Protein AF-A0A1Q6DSV1-F1 (afdb_monomer_lite)

InterPro domains:
  IPR055979 Protein of unknown function DUF7557 [PF24434] (7-40)

Foldseek 3Di:
DDDPPDDDDDPVVVVVLVVVDDVPDDSVRSVVVVVVVVVVVVVVVVVVVCVVVVDDDDDDDD

Structure (mmCIF, N/CA/C/O backbone):
data_AF-A0A1Q6DSV1-F1
#
_entry.id   AF-A0A1Q6DSV1-F1
#
loop_
_atom_site.group_PDB
_atom_site.id
_atom_site.type_symbol
_atom_site.label_atom_id
_atom_site.label_alt_id
_atom_site.label_comp_id
_atom_site.label_asym_id
_atom_site.label_entity_id
_atom_site.label_seq_id
_atom_site.pdbx_PDB_ins_code
_atom_site.Cartn_x
_atom_site.Cartn_y
_atom_site.Cartn_z
_atom_site.occupancy
_atom_site.B_iso_or_equiv
_atom_site.auth_seq_id
_atom_site.auth_comp_id
_atom_site.auth_asym_id
_atom_site.auth_atom_id
_atom_site.pdbx_PDB_model_num
ATOM 1 N N . 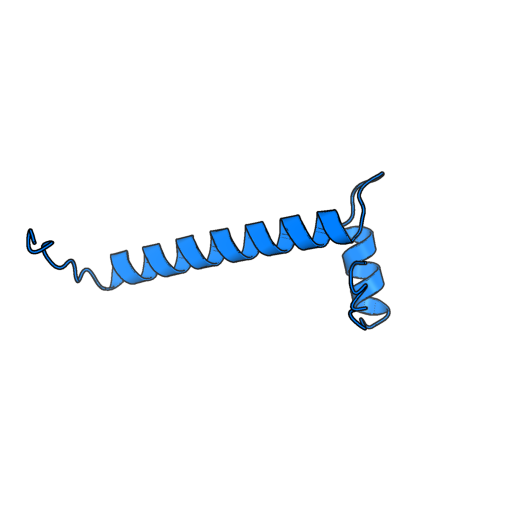MET A 1 1 ? -13.741 15.384 -20.406 1.00 38.06 1 MET A N 1
ATOM 2 C CA . MET A 1 1 ? -12.365 15.261 -20.938 1.00 38.06 1 MET A CA 1
ATOM 3 C C . MET A 1 1 ? -11.415 15.271 -19.751 1.00 38.06 1 MET A C 1
ATOM 5 O O . MET A 1 1 ? -11.266 16.307 -19.119 1.00 38.06 1 MET A O 1
ATOM 9 N N . GLY A 1 2 ? -10.911 14.099 -19.351 1.00 51.41 2 GLY A N 1
ATOM 10 C CA . GLY A 1 2 ? -10.110 13.944 -18.133 1.00 51.41 2 GLY A CA 1
ATOM 11 C C . GLY A 1 2 ? -8.731 14.582 -18.281 1.00 51.41 2 GLY A C 1
ATOM 12 O O . GLY A 1 2 ? -8.041 14.356 -19.274 1.00 51.41 2 GLY A O 1
ATOM 13 N N . LEU A 1 3 ? -8.335 15.397 -17.306 1.00 53.75 3 LEU A N 1
ATOM 14 C CA . LEU A 1 3 ? -6.989 15.954 -17.229 1.00 53.75 3 LEU A CA 1
ATOM 15 C C . LEU A 1 3 ? -6.020 14.812 -16.905 1.00 53.75 3 LEU A C 1
ATOM 17 O O . LEU A 1 3 ? -5.920 14.400 -15.752 1.00 53.75 3 LEU A O 1
ATOM 21 N N . ASN A 1 4 ? -5.301 14.313 -17.913 1.00 63.84 4 ASN A N 1
ATOM 22 C CA . ASN A 1 4 ? -4.175 13.392 -17.736 1.00 63.84 4 ASN A CA 1
ATOM 23 C C . ASN A 1 4 ? -3.002 14.136 -17.077 1.00 63.84 4 ASN A C 1
ATOM 25 O O . ASN A 1 4 ? -2.014 14.477 -17.734 1.00 63.84 4 ASN A O 1
ATOM 29 N N . LYS A 1 5 ? -3.131 14.454 -15.783 1.00 71.81 5 LYS A N 1
ATOM 30 C CA . LYS A 1 5 ? -2.049 15.038 -14.987 1.00 71.81 5 LYS A CA 1
ATOM 31 C C . LYS A 1 5 ? -0.920 14.009 -14.925 1.00 71.81 5 LYS A C 1
ATOM 33 O O . LYS A 1 5 ? -1.055 12.973 -14.284 1.00 71.81 5 LYS A O 1
ATOM 38 N N . ARG A 1 6 ? 0.179 14.281 -15.631 1.00 78.12 6 ARG A N 1
ATOM 39 C CA . ARG A 1 6 ? 1.373 13.432 -15.604 1.00 78.12 6 ARG A CA 1
ATOM 40 C C . ARG A 1 6 ? 2.112 13.669 -14.296 1.00 78.12 6 ARG A C 1
ATOM 42 O O . ARG A 1 6 ? 2.390 14.815 -13.951 1.00 78.12 6 ARG A O 1
ATOM 49 N N . ILE A 1 7 ? 2.435 12.594 -13.593 1.00 77.81 7 ILE A N 1
ATOM 50 C CA . ILE A 1 7 ? 3.304 12.643 -12.420 1.00 77.81 7 ILE A CA 1
ATOM 51 C C . ILE A 1 7 ? 4.730 12.419 -12.935 1.00 77.81 7 ILE A C 1
ATOM 53 O O . ILE A 1 7 ? 5.014 11.323 -13.421 1.00 77.81 7 ILE A O 1
ATOM 57 N N . PRO A 1 8 ? 5.621 13.427 -12.908 1.00 81.94 8 PRO A N 1
ATOM 58 C CA . PRO A 1 8 ? 7.016 13.201 -13.250 1.00 81.94 8 PRO A CA 1
ATOM 59 C C . PRO A 1 8 ? 7.646 12.315 -12.173 1.00 81.94 8 PRO A C 1
ATOM 61 O O . PRO A 1 8 ? 7.554 12.608 -10.981 1.00 81.94 8 PRO A O 1
ATOM 64 N N . VAL A 1 9 ? 8.286 11.230 -12.594 1.00 83.81 9 VAL A N 1
ATOM 65 C CA . VAL A 1 9 ? 9.052 10.345 -11.713 1.00 83.81 9 VAL A CA 1
ATOM 66 C C . VAL A 1 9 ? 10.461 10.183 -12.270 1.00 83.81 9 VAL A C 1
ATOM 68 O O . VAL A 1 9 ? 10.665 10.293 -13.479 1.00 83.81 9 VAL A O 1
ATOM 71 N N . SER A 1 10 ? 11.440 9.948 -11.396 1.00 89.00 10 SER A N 1
ATOM 72 C CA . SER A 1 10 ? 12.797 9.606 -11.825 1.00 89.00 10 SER A CA 1
ATOM 73 C C . SER A 1 10 ? 12.824 8.228 -12.492 1.00 89.00 10 SER A C 1
ATOM 75 O O . SER A 1 10 ? 11.966 7.383 -12.230 1.00 89.00 10 SER A O 1
ATOM 77 N N . GLU A 1 11 ? 13.829 7.981 -13.334 1.00 84.94 11 GLU A N 1
ATOM 78 C CA . GLU A 1 11 ? 13.998 6.690 -14.018 1.00 84.94 11 GLU A CA 1
ATOM 79 C C . GLU A 1 11 ? 14.112 5.517 -13.036 1.00 84.94 11 GLU A C 1
ATOM 81 O O . GLU A 1 11 ? 13.585 4.436 -13.288 1.00 84.94 11 GLU A O 1
ATOM 86 N N . GLU A 1 12 ? 14.763 5.734 -11.894 1.00 87.94 12 GLU A N 1
ATOM 87 C CA . GLU A 1 12 ? 14.883 4.739 -10.827 1.00 87.94 12 GLU A CA 1
ATOM 88 C C . GLU A 1 12 ? 13.506 4.354 -10.273 1.00 87.94 12 GLU A C 1
ATOM 90 O O . GLU A 1 12 ? 13.144 3.179 -10.280 1.00 87.94 12 GLU A O 1
ATOM 95 N N . ARG A 1 13 ? 12.682 5.347 -9.909 1.00 85.38 13 ARG A N 1
ATOM 96 C CA . ARG A 1 13 ? 11.311 5.120 -9.425 1.00 85.38 13 ARG A CA 1
ATOM 97 C C . ARG A 1 13 ? 10.414 4.507 -10.491 1.00 85.38 13 ARG A C 1
ATOM 99 O O . ARG A 1 13 ? 9.539 3.712 -10.165 1.00 85.38 13 ARG A O 1
ATOM 106 N N . TRP A 1 14 ? 10.630 4.847 -11.761 1.00 84.94 14 TRP A N 1
ATOM 107 C CA . TRP A 1 14 ? 9.918 4.219 -12.871 1.00 84.94 14 TRP A CA 1
ATOM 108 C C . TRP A 1 14 ? 10.232 2.723 -12.971 1.00 84.94 14 TRP A C 1
ATOM 110 O O . TRP A 1 14 ? 9.316 1.920 -13.145 1.00 84.94 14 TRP A O 1
ATOM 120 N N . LYS A 1 15 ? 11.505 2.333 -12.811 1.00 86.38 15 LYS A N 1
ATOM 121 C CA . LYS A 1 15 ? 11.916 0.920 -12.776 1.00 86.38 15 LYS A CA 1
ATOM 122 C C . LYS A 1 15 ? 11.310 0.191 -11.581 1.00 86.38 15 LYS A C 1
ATOM 124 O O . LYS A 1 15 ? 10.766 -0.890 -11.766 1.00 86.38 15 LYS A O 1
ATOM 129 N N . GLU A 1 16 ? 11.339 0.790 -10.392 1.00 88.06 16 GLU A N 1
ATOM 130 C CA . GLU A 1 16 ? 10.704 0.213 -9.198 1.00 88.06 16 GLU A CA 1
ATOM 131 C C . GLU A 1 16 ? 9.199 -0.008 -9.406 1.00 88.06 16 GLU A C 1
ATOM 133 O O . GLU A 1 16 ? 8.702 -1.112 -9.194 1.00 88.06 16 GLU A O 1
ATOM 138 N N . LEU A 1 17 ? 8.479 1.006 -9.902 1.00 86.00 17 LEU A N 1
ATOM 139 C CA . LEU A 1 17 ? 7.049 0.894 -10.206 1.00 86.00 17 LEU A CA 1
ATOM 140 C C . LEU A 1 17 ? 6.775 -0.153 -11.293 1.00 86.00 17 LEU A C 1
ATOM 142 O O . LEU A 1 17 ? 5.794 -0.881 -11.207 1.00 86.00 17 LEU A O 1
ATOM 146 N N . SER A 1 18 ? 7.639 -0.251 -12.306 1.00 83.44 18 SER A N 1
ATOM 147 C CA . SER A 1 18 ? 7.513 -1.261 -13.360 1.00 83.44 18 SER A CA 1
ATOM 148 C C . SER A 1 18 ? 7.734 -2.683 -12.847 1.00 83.44 18 SER A C 1
ATOM 150 O O . SER A 1 18 ? 7.119 -3.599 -13.380 1.00 83.44 18 SER A O 1
ATOM 152 N N . SER A 1 19 ? 8.600 -2.877 -11.850 1.00 85.75 19 SER A N 1
ATOM 153 C CA . SER A 1 19 ? 8.831 -4.182 -11.217 1.00 85.75 19 SER A CA 1
ATOM 154 C C . SER A 1 19 ? 7.691 -4.596 -10.288 1.00 85.75 19 SER A C 1
ATOM 156 O O . SER A 1 19 ? 7.445 -5.785 -10.120 1.00 85.75 19 SER A O 1
ATOM 158 N N . LEU A 1 20 ? 6.998 -3.626 -9.682 1.00 85.75 20 LEU A N 1
ATOM 159 C CA . LEU A 1 20 ? 5.826 -3.868 -8.831 1.00 85.75 20 LEU A CA 1
ATOM 160 C C . LEU A 1 20 ? 4.551 -4.167 -9.629 1.00 85.75 20 LEU A C 1
ATOM 162 O O . LEU A 1 20 ? 3.579 -4.666 -9.074 1.00 85.75 20 LEU A O 1
ATOM 166 N N . LYS A 1 21 ? 4.544 -3.825 -10.914 1.00 85.75 21 LYS A N 1
ATOM 167 C CA . LYS A 1 21 ? 3.388 -3.936 -11.793 1.00 85.75 21 LYS A CA 1
ATOM 168 C C . LYS A 1 21 ? 3.163 -5.382 -12.248 1.00 85.75 21 LYS A C 1
ATOM 170 O O . LYS A 1 21 ? 4.068 -6.016 -12.790 1.00 85.75 21 LYS A O 1
ATOM 175 N N . GLU A 1 22 ? 1.923 -5.856 -12.168 1.00 82.88 22 GLU A N 1
ATOM 176 C CA . GLU A 1 22 ? 1.541 -7.169 -12.699 1.00 82.88 22 GLU A CA 1
ATOM 177 C C . GLU A 1 22 ? 1.383 -7.175 -14.241 1.00 82.88 22 GLU A C 1
ATOM 179 O O . GLU A 1 22 ? 1.106 -6.135 -14.874 1.00 82.88 22 GLU A O 1
ATOM 184 N N . PRO A 1 23 ? 1.563 -8.339 -14.900 1.00 82.38 23 PRO A N 1
ATOM 185 C CA . PRO A 1 23 ? 1.306 -8.475 -16.331 1.00 82.38 23 PRO A CA 1
ATOM 186 C C . PRO A 1 23 ? -0.157 -8.133 -16.657 1.00 82.38 23 PRO A C 1
ATOM 188 O O . PRO A 1 23 ? -1.084 -8.681 -16.077 1.00 82.38 23 PRO A O 1
ATOM 191 N N . GLY A 1 24 ? -0.365 -7.206 -17.597 1.00 81.12 24 GLY A N 1
ATOM 192 C CA . GLY A 1 24 ? -1.699 -6.737 -18.005 1.00 81.12 24 GLY A CA 1
ATOM 193 C C . GLY A 1 24 ? -2.293 -5.588 -17.175 1.00 81.12 24 GLY A C 1
ATOM 194 O O . GLY A 1 24 ? -3.240 -4.959 -17.632 1.00 81.12 24 GLY A O 1
ATOM 195 N N . GLN A 1 25 ? -1.713 -5.244 -16.021 1.00 85.56 25 GLN A N 1
ATOM 196 C CA . GLN A 1 25 ? -2.165 -4.119 -15.187 1.00 85.56 25 GLN A CA 1
ATOM 197 C C . GLN A 1 25 ? -1.821 -2.757 -15.828 1.00 85.56 25 GLN A C 1
ATOM 199 O O . GLN A 1 25 ? -0.891 -2.690 -16.633 1.00 85.56 25 GLN A O 1
ATOM 204 N N . THR A 1 26 ? -2.499 -1.652 -15.497 1.00 86.56 26 THR A N 1
ATOM 205 C CA . THR A 1 26 ? -2.031 -0.296 -15.857 1.00 86.56 26 THR A CA 1
ATOM 206 C C . THR A 1 26 ? -1.332 0.389 -14.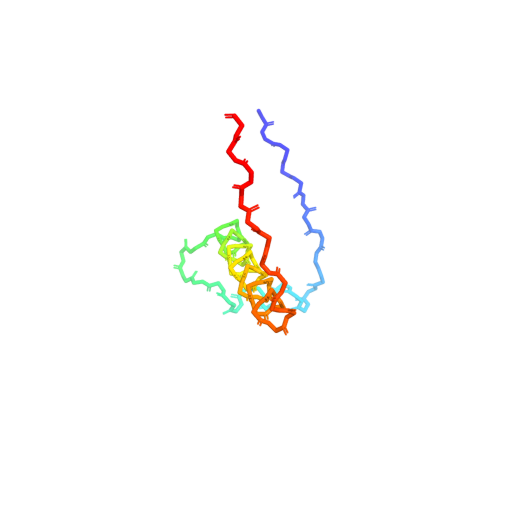680 1.00 86.56 26 THR A C 1
ATOM 208 O O . THR A 1 26 ? -1.480 -0.014 -13.530 1.00 86.56 26 THR A O 1
ATOM 211 N N . TYR A 1 27 ? -0.559 1.448 -14.939 1.00 83.94 27 TYR A N 1
ATOM 212 C CA . TYR A 1 27 ? 0.011 2.247 -13.846 1.00 83.94 27 TYR A CA 1
ATOM 213 C C . TYR A 1 27 ? -1.065 2.933 -12.995 1.00 83.94 27 TYR A C 1
ATOM 215 O O . TYR A 1 27 ? -0.819 3.187 -11.821 1.00 83.94 27 TYR A O 1
ATOM 223 N N . ASP A 1 28 ? -2.239 3.222 -13.562 1.00 84.06 28 ASP A N 1
ATOM 224 C CA . ASP A 1 28 ? -3.360 3.792 -12.810 1.00 84.06 28 ASP A CA 1
ATOM 225 C C . ASP A 1 28 ? -3.908 2.781 -11.794 1.00 84.06 28 ASP A C 1
ATOM 227 O O . ASP A 1 28 ? -4.069 3.114 -10.621 1.00 84.06 28 ASP A O 1
ATOM 231 N N . ASP A 1 29 ? -4.069 1.520 -12.209 1.00 86.31 29 ASP A N 1
ATOM 232 C CA . ASP A 1 29 ? -4.479 0.427 -11.322 1.00 86.31 29 ASP A CA 1
ATOM 233 C C . ASP A 1 29 ? -3.460 0.203 -10.195 1.00 86.31 29 ASP A C 1
ATOM 235 O O . ASP A 1 29 ? -3.838 0.170 -9.025 1.00 86.31 29 ASP A O 1
ATOM 239 N N . LEU A 1 30 ? -2.161 0.153 -10.522 1.00 88.25 30 LEU A N 1
ATOM 240 C CA . LEU A 1 30 ? -1.100 0.019 -9.517 1.00 88.25 30 LEU A CA 1
ATOM 241 C C . LEU A 1 30 ? -1.129 1.181 -8.509 1.00 88.25 30 LEU A C 1
ATOM 243 O O . LEU A 1 30 ? -1.027 0.979 -7.299 1.00 88.25 30 LEU A O 1
ATOM 247 N N . LEU A 1 31 ? -1.275 2.420 -8.991 1.00 87.62 31 LEU A N 1
ATOM 248 C CA . LEU A 1 31 ? -1.359 3.598 -8.126 1.00 87.62 31 LEU A CA 1
ATOM 249 C C . LEU A 1 31 ? -2.603 3.559 -7.237 1.00 87.62 31 LEU A C 1
ATOM 251 O O . LEU A 1 31 ? -2.524 3.928 -6.064 1.00 87.62 31 LEU A O 1
ATOM 255 N N . LYS A 1 32 ? -3.736 3.093 -7.765 1.00 87.69 32 LYS A N 1
ATOM 256 C CA . LYS A 1 32 ? -4.965 2.908 -6.996 1.00 87.69 32 LYS A CA 1
ATOM 257 C C . LYS A 1 32 ? -4.756 1.910 -5.858 1.00 87.69 32 LYS A C 1
ATOM 259 O O . LYS A 1 32 ? -5.085 2.238 -4.717 1.00 87.69 32 LYS A O 1
ATOM 264 N N . GLU A 1 33 ? -4.139 0.762 -6.128 1.00 88.31 33 GLU A N 1
ATOM 265 C CA . GLU A 1 33 ? -3.823 -0.230 -5.094 1.00 88.31 33 GLU A CA 1
ATOM 266 C C . GLU A 1 33 ? -2.876 0.329 -4.026 1.00 88.31 33 GLU A C 1
ATOM 268 O O . GLU A 1 33 ? -3.141 0.201 -2.828 1.00 88.31 33 GLU A O 1
ATOM 273 N N . LEU A 1 34 ? -1.813 1.032 -4.430 1.00 88.75 34 LEU A N 1
ATOM 274 C CA . LEU A 1 34 ? -0.882 1.670 -3.493 1.00 88.75 34 LEU A CA 1
ATOM 275 C C . LEU A 1 34 ? -1.580 2.702 -2.595 1.00 88.75 34 LEU A C 1
ATOM 277 O O . LEU A 1 34 ? -1.293 2.785 -1.395 1.00 88.75 34 LEU A O 1
ATOM 281 N N . VAL A 1 35 ? -2.523 3.471 -3.146 1.00 89.69 35 VAL A N 1
ATOM 282 C CA . VAL A 1 35 ? -3.347 4.409 -2.372 1.00 89.69 35 VAL A CA 1
ATOM 283 C C . VAL A 1 35 ? -4.230 3.665 -1.371 1.00 89.69 35 VAL A C 1
ATOM 285 O O . VAL A 1 35 ? -4.325 4.091 -0.217 1.00 89.69 35 VAL A O 1
ATOM 288 N N . GLU A 1 36 ? -4.860 2.558 -1.765 1.00 89.69 36 GLU A N 1
ATOM 289 C CA . GLU A 1 36 ? -5.677 1.747 -0.857 1.00 89.69 36 GLU A CA 1
ATOM 290 C C . GLU A 1 36 ? -4.853 1.145 0.282 1.00 89.69 36 GLU A C 1
ATOM 292 O O . GLU A 1 36 ? -5.256 1.234 1.445 1.00 89.69 36 GLU A O 1
ATOM 297 N N . VAL A 1 37 ? -3.669 0.607 -0.016 1.00 89.44 37 VAL A N 1
ATOM 298 C CA . VAL A 1 37 ? -2.746 0.081 0.997 1.00 89.44 37 VAL A CA 1
ATOM 299 C C . VAL A 1 37 ? -2.327 1.182 1.970 1.00 89.44 37 VAL A C 1
ATOM 301 O O . VAL A 1 37 ? -2.370 0.978 3.184 1.00 89.44 37 VAL A O 1
ATOM 304 N N . LYS A 1 38 ? -1.982 2.378 1.473 1.00 89.62 38 LYS A N 1
ATOM 305 C CA . LYS A 1 38 ? -1.600 3.505 2.335 1.00 89.62 38 LYS A CA 1
ATOM 306 C C . LYS A 1 38 ? -2.752 3.966 3.229 1.00 89.62 38 LYS A C 1
ATOM 308 O O . LYS A 1 38 ? -2.514 4.249 4.402 1.00 89.62 38 LYS A O 1
ATOM 313 N N . LYS A 1 39 ? -3.982 4.022 2.705 1.00 87.50 39 LYS A N 1
ATOM 314 C CA . LYS A 1 39 ? -5.186 4.350 3.490 1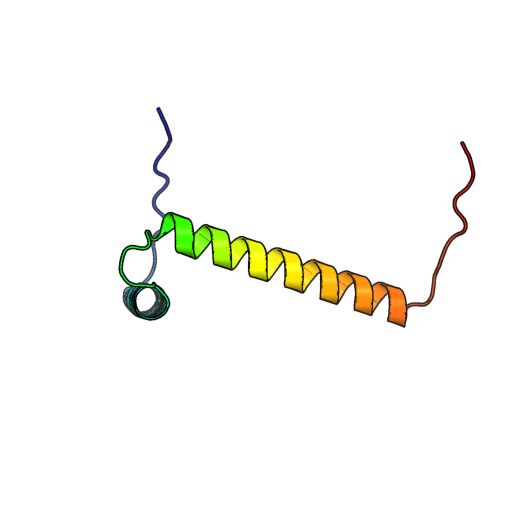.00 87.50 39 LYS A CA 1
ATOM 315 C C . LYS A 1 39 ? -5.442 3.322 4.584 1.00 87.50 39 LYS A C 1
ATOM 317 O O . LYS A 1 39 ? -5.653 3.709 5.728 1.00 87.50 39 LYS A O 1
ATOM 322 N N . LYS A 1 40 ? -5.380 2.030 4.247 1.00 87.56 40 LYS A N 1
ATOM 323 C CA . LYS A 1 40 ? -5.536 0.942 5.221 1.00 87.56 40 LYS A CA 1
ATOM 324 C C . LYS A 1 40 ? -4.474 1.032 6.309 1.00 87.56 40 LYS A C 1
ATOM 326 O O . LYS A 1 40 ? -4.818 0.988 7.480 1.00 87.56 40 LYS A O 1
ATOM 331 N N . LYS A 1 41 ? -3.205 1.225 5.933 1.00 88.56 41 LYS A N 1
ATOM 332 C CA . LYS A 1 41 ? -2.111 1.370 6.899 1.00 88.56 41 LYS A CA 1
ATOM 333 C C . LYS A 1 41 ? -2.355 2.541 7.850 1.00 88.56 41 LYS A C 1
ATOM 335 O O . LYS A 1 41 ? -2.279 2.343 9.052 1.00 88.56 41 LYS A O 1
ATOM 340 N N . LYS A 1 42 ? -2.724 3.710 7.316 1.00 86.19 42 LYS A N 1
ATOM 341 C CA . LYS A 1 42 ? -3.034 4.880 8.142 1.00 86.19 42 LYS A CA 1
ATOM 342 C C . LYS A 1 42 ? -4.174 4.590 9.122 1.00 86.19 42 LYS A C 1
ATOM 344 O O . LYS A 1 42 ? -4.035 4.888 10.294 1.00 86.19 42 LYS A O 1
ATOM 349 N N . LEU A 1 43 ? -5.246 3.941 8.663 1.00 87.00 43 LEU A N 1
ATOM 350 C CA . LEU A 1 43 ? -6.356 3.544 9.530 1.00 87.00 43 LEU A CA 1
ATOM 351 C C . LEU A 1 43 ? -5.901 2.617 10.667 1.00 87.00 43 LEU A C 1
ATOM 353 O O . LEU A 1 43 ? -6.336 2.787 11.799 1.00 87.00 43 LEU A O 1
ATOM 357 N N . PHE A 1 44 ? -5.035 1.641 10.381 1.00 87.56 44 PHE A N 1
ATOM 358 C CA . PHE A 1 44 ? -4.470 0.783 11.424 1.00 87.56 44 PHE A CA 1
ATOM 359 C C . PHE A 1 44 ? -3.605 1.574 12.410 1.00 87.56 44 PHE A C 1
ATOM 361 O O . PHE A 1 44 ? -3.779 1.395 13.609 1.00 87.56 44 PHE A O 1
ATOM 368 N N . GLU A 1 45 ? -2.741 2.467 11.919 1.00 86.62 45 GLU A N 1
ATOM 369 C CA . GLU A 1 45 ? -1.912 3.344 12.759 1.00 86.62 45 GLU A CA 1
ATOM 370 C C . GLU A 1 45 ? -2.785 4.234 13.664 1.00 86.62 45 GLU A C 1
ATOM 372 O O . GLU A 1 45 ? -2.556 4.288 14.870 1.00 86.62 45 GLU A O 1
ATOM 377 N N . ASP A 1 46 ? -3.836 4.847 13.110 1.00 82.75 46 ASP A N 1
ATOM 378 C CA . ASP A 1 46 ? -4.793 5.677 13.852 1.00 82.75 46 ASP A CA 1
ATOM 379 C C . ASP A 1 46 ? -5.519 4.848 14.938 1.00 82.75 46 ASP A C 1
ATOM 381 O O . ASP A 1 46 ? -5.661 5.283 16.080 1.00 82.75 46 ASP A O 1
ATOM 385 N N . ILE A 1 47 ? -5.942 3.615 14.624 1.00 83.69 47 ILE A N 1
ATOM 386 C CA . ILE A 1 47 ? -6.573 2.708 15.601 1.00 83.69 47 ILE A CA 1
ATOM 387 C C . ILE A 1 47 ? -5.592 2.308 16.708 1.00 83.69 47 ILE A C 1
ATOM 389 O O . ILE A 1 47 ? -5.982 2.234 17.874 1.00 83.69 47 ILE A O 1
ATOM 393 N N . GLU A 1 48 ? -4.341 1.998 16.367 1.00 83.50 48 GLU A N 1
ATOM 394 C CA . GLU A 1 48 ? -3.316 1.660 17.357 1.00 83.50 48 GLU A CA 1
ATOM 395 C C . GLU A 1 48 ? -3.012 2.842 18.281 1.00 83.50 48 GLU A C 1
ATOM 397 O O . GLU A 1 48 ? -2.879 2.651 19.491 1.00 83.50 48 GLU A O 1
ATOM 402 N N . GLU A 1 49 ? -2.972 4.061 17.743 1.00 82.81 49 GLU A N 1
ATOM 403 C CA . GLU A 1 49 ? -2.791 5.281 18.527 1.00 82.81 49 GLU A CA 1
ATOM 404 C C . GLU A 1 49 ? -3.953 5.510 19.502 1.00 82.81 49 GLU A C 1
ATOM 406 O O . GLU A 1 49 ? -3.721 5.714 20.695 1.00 82.81 49 GLU A O 1
ATOM 411 N N . ILE A 1 50 ? -5.201 5.373 19.040 1.00 81.62 50 ILE A N 1
ATOM 412 C CA . ILE A 1 50 ? -6.394 5.469 19.897 1.00 81.62 50 ILE A CA 1
ATOM 413 C C . ILE A 1 50 ? -6.362 4.397 20.996 1.00 81.62 50 ILE A C 1
ATOM 415 O O . ILE A 1 50 ? -6.582 4.698 22.171 1.00 81.62 50 ILE A O 1
ATOM 419 N N . LYS A 1 51 ? -6.024 3.147 20.648 1.00 72.94 5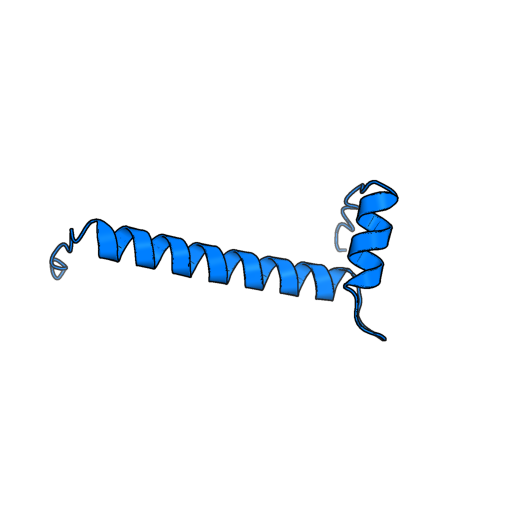1 LYS A N 1
ATOM 420 C CA . LYS A 1 51 ? -5.900 2.056 21.628 1.00 72.94 51 LYS A CA 1
ATOM 421 C C . LYS A 1 51 ? -4.838 2.338 22.683 1.00 72.94 51 LYS A C 1
ATOM 423 O O . LYS A 1 51 ? -5.041 1.984 23.841 1.00 72.94 51 LYS A O 1
ATOM 428 N N . LYS A 1 52 ? -3.720 2.948 22.288 1.00 75.62 52 LYS A N 1
ATOM 429 C CA . LYS A 1 52 ? -2.618 3.295 23.188 1.00 75.62 52 LYS A CA 1
ATOM 430 C C . LYS A 1 52 ? -2.962 4.472 24.099 1.00 75.62 52 LYS A C 1
ATOM 432 O O . LYS A 1 52 ? -2.577 4.448 25.263 1.00 75.62 52 LYS A O 1
ATOM 437 N N . ASN A 1 53 ? -3.678 5.471 23.588 1.00 72.31 53 ASN A N 1
ATOM 438 C CA . ASN A 1 53 ? -4.083 6.634 24.375 1.00 72.31 53 ASN A CA 1
ATOM 439 C C . ASN A 1 53 ? -5.251 6.333 25.328 1.00 72.31 53 ASN A C 1
ATOM 441 O O . ASN A 1 53 ? -5.436 7.084 26.276 1.00 72.31 53 ASN A O 1
ATOM 445 N N . GLN A 1 54 ? -5.999 5.236 25.119 1.00 60.69 54 GLN A N 1
ATOM 446 C CA . GLN A 1 54 ? -7.100 4.752 25.978 1.00 60.69 54 GLN A CA 1
ATOM 447 C C . GLN A 1 54 ? -8.157 5.810 26.356 1.00 60.69 54 GLN A C 1
ATOM 449 O O . GLN A 1 54 ? -8.942 5.597 27.279 1.00 60.69 54 GLN A O 1
ATOM 454 N N . GLU A 1 55 ? -8.205 6.931 25.643 1.00 63.25 55 GLU A N 1
ATOM 455 C CA . GLU A 1 55 ? -9.146 8.012 25.887 1.00 63.25 55 GLU A CA 1
ATOM 456 C C . GLU A 1 55 ? -10.377 7.777 25.007 1.00 63.25 55 GLU A C 1
ATOM 458 O O . GLU A 1 55 ? -10.431 8.161 23.839 1.00 63.25 55 GLU A O 1
ATOM 463 N N . TYR A 1 56 ? -11.338 7.038 25.558 1.00 68.75 56 TYR A N 1
ATOM 464 C CA . TYR A 1 56 ? -12.629 6.789 24.929 1.00 68.75 56 TYR A CA 1
ATOM 465 C C . TYR A 1 56 ? -13.650 7.726 25.566 1.00 68.75 56 TYR A C 1
ATOM 467 O O . TYR A 1 56 ? -13.892 7.645 26.768 1.00 68.75 56 TYR A O 1
ATOM 475 N N . HIS A 1 57 ? -14.235 8.612 24.765 1.00 71.81 57 HIS A N 1
ATOM 476 C CA . HIS A 1 57 ? -15.323 9.481 25.207 1.00 71.81 57 HIS A CA 1
ATOM 477 C C . HIS A 1 57 ? -16.661 8.800 24.919 1.00 71.81 57 HIS A C 1
ATOM 479 O O . HIS A 1 57 ? -16.844 8.203 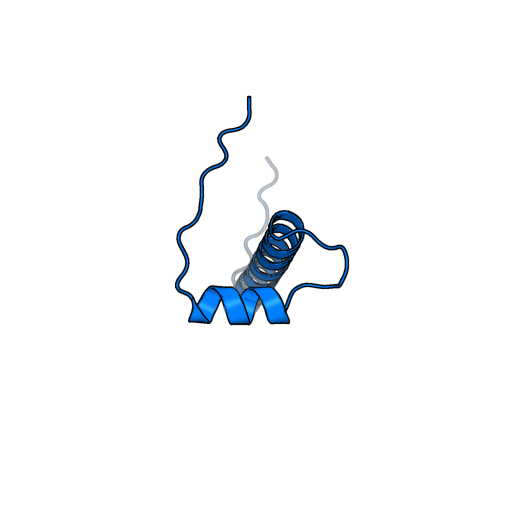23.854 1.00 71.81 57 HIS A O 1
ATOM 485 N N . GLU A 1 58 ? -17.583 8.863 25.875 1.00 70.44 58 GLU A N 1
ATOM 486 C CA . GLU A 1 58 ? -18.948 8.373 25.695 1.00 70.44 58 GLU A CA 1
ATOM 487 C C . GLU A 1 58 ? -19.651 9.237 24.639 1.00 70.44 58 GLU A C 1
ATOM 489 O O . GLU A 1 58 ? -19.505 10.460 24.626 1.00 70.44 58 GLU A O 1
ATOM 494 N N . LEU A 1 59 ? -20.373 8.607 23.709 1.00 78.75 59 LEU A N 1
ATOM 495 C CA . LEU A 1 59 ? -21.145 9.351 22.719 1.00 78.75 59 LEU A CA 1
ATOM 496 C C . LEU A 1 59 ? -22.330 10.000 23.440 1.00 78.75 59 LEU A C 1
ATOM 498 O O . LEU A 1 59 ? -23.227 9.291 23.894 1.00 78.75 59 LEU A O 1
ATOM 502 N N . GLU A 1 60 ? -22.338 11.329 23.543 1.00 70.06 60 GLU A N 1
ATOM 503 C CA . GLU A 1 60 ? -23.543 12.058 23.936 1.00 70.06 60 GLU A CA 1
ATOM 504 C C . GLU A 1 60 ? -24.598 11.855 22.839 1.00 70.06 60 GLU A C 1
ATOM 506 O O . GLU A 1 60 ? -24.391 12.198 21.672 1.00 70.06 60 GLU A O 1
ATOM 511 N N . GLU A 1 61 ? -25.704 11.215 23.213 1.00 69.81 61 GLU A N 1
ATOM 512 C CA . GLU A 1 61 ? -26.874 11.031 22.359 1.00 69.81 61 GLU A CA 1
ATOM 513 C C . GLU A 1 61 ? -27.477 12.415 22.056 1.00 69.81 61 GLU A C 1
ATOM 515 O O . GLU A 1 61 ? -27.850 13.142 22.978 1.00 69.81 61 GLU A O 1
ATOM 520 N N . VAL A 1 62 ? -27.499 12.799 20.772 1.00 64.44 62 VAL A N 1
ATOM 521 C CA . VAL A 1 62 ? -28.052 14.077 20.275 1.00 64.44 62 VAL A CA 1
ATOM 522 C C . VAL A 1 62 ? -29.527 13.932 19.935 1.00 64.44 62 VAL A C 1
ATOM 524 O O . VAL A 1 62 ? -29.85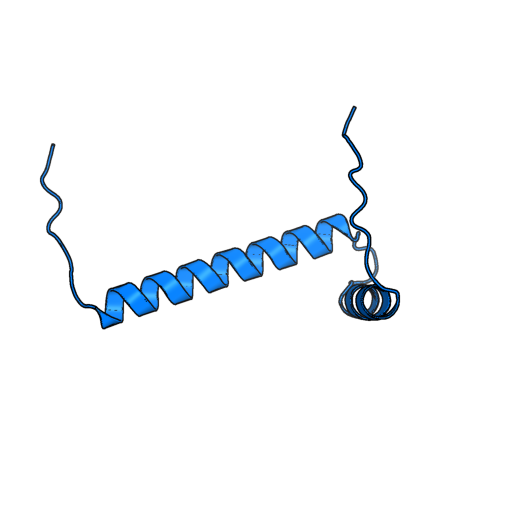8 12.966 19.208 1.00 64.44 62 VAL A O 1
#

Organism: Methanohalarchaeum thermophilum (NCBI:txid1903181)

Sequence (62 aa):
MGLNKRIPVSEERWKELSSLKEPGQTYDDLLKELVEVKKKKKLFEDIEEIKKNQEYHELEEV

Secondary structure (DSSP, 8-state):
----------HHHHHHHHHHPPTT--HHHHHHHHHHHHHHHHHHHHHHHHHHH--PPP----

pLDDT: mean 80.16, std 10.54, range [38.06, 89.69]

Radius of gyration: 18.85 Å; chains: 1; bounding box: 43×24×47 Å